Protein AF-A0A7K0LK00-F1 (afdb_monomer_lite)

pLDDT: mean 84.97, std 10.06, range [46.88, 95.94]

Structure (mmCIF, N/CA/C/O backbone):
data_AF-A0A7K0LK00-F1
#
_entry.id   AF-A0A7K0LK00-F1
#
loop_
_atom_site.group_PDB
_atom_site.id
_atom_site.type_symbol
_atom_site.label_atom_id
_atom_site.label_alt_id
_atom_site.label_comp_id
_atom_site.label_asym_id
_atom_site.label_entity_id
_atom_site.label_seq_id
_atom_site.pdbx_PDB_ins_code
_atom_site.Cartn_x
_atom_site.Cartn_y
_atom_site.Cartn_z
_atom_site.occupancy
_atom_site.B_iso_or_equiv
_atom_site.auth_seq_id
_atom_site.auth_comp_id
_atom_site.auth_asym_id
_atom_site.auth_atom_id
_atom_site.pdbx_PDB_model_num
ATOM 1 N N . MET A 1 1 ? 16.832 18.011 -27.624 1.00 46.88 1 MET A N 1
ATOM 2 C CA . MET A 1 1 ? 17.047 17.238 -26.378 1.00 46.88 1 MET A CA 1
ATOM 3 C C . MET A 1 1 ? 17.264 15.777 -26.751 1.00 46.88 1 MET A C 1
ATOM 5 O O . MET A 1 1 ? 16.339 15.168 -27.263 1.00 46.88 1 MET A O 1
ATOM 9 N N . ASN A 1 2 ? 18.469 15.228 -26.559 1.00 57.56 2 ASN A N 1
ATOM 10 C CA . ASN A 1 2 ? 18.738 13.804 -26.799 1.00 57.56 2 ASN A CA 1
ATOM 11 C C . ASN A 1 2 ? 18.136 12.971 -25.657 1.00 57.56 2 ASN A C 1
ATOM 13 O O . ASN A 1 2 ? 18.715 12.868 -24.573 1.00 57.56 2 ASN A O 1
ATOM 17 N N . THR A 1 3 ? 16.952 12.404 -25.873 1.00 62.28 3 THR A N 1
ATOM 18 C CA . THR A 1 3 ? 16.325 11.448 -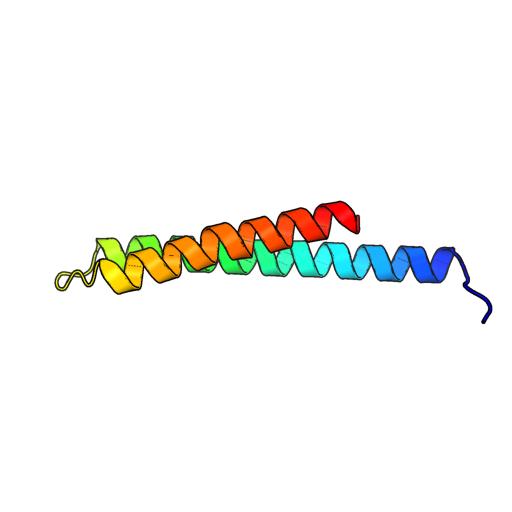24.956 1.00 62.28 3 THR A CA 1
ATOM 19 C C . THR A 1 3 ? 17.029 10.105 -25.090 1.00 62.28 3 THR A C 1
ATOM 21 O O . THR A 1 3 ? 16.677 9.292 -25.938 1.00 62.28 3 THR A O 1
ATOM 24 N N . ASN A 1 4 ? 18.056 9.875 -24.267 1.00 75.62 4 ASN A N 1
ATOM 25 C CA . ASN A 1 4 ? 18.672 8.556 -24.170 1.00 75.62 4 ASN A CA 1
ATOM 26 C C . ASN A 1 4 ? 17.626 7.568 -23.601 1.00 75.62 4 ASN A C 1
ATOM 28 O O . ASN A 1 4 ? 17.234 7.721 -22.434 1.00 75.62 4 ASN A O 1
ATOM 32 N N . PRO A 1 5 ? 17.183 6.564 -24.382 1.00 75.19 5 PRO A N 1
ATOM 33 C CA . PRO A 1 5 ? 16.091 5.673 -23.994 1.00 75.19 5 PRO A CA 1
ATOM 34 C C . PRO A 1 5 ? 16.412 4.873 -22.724 1.00 75.19 5 PRO A C 1
ATOM 36 O O . PRO A 1 5 ? 15.532 4.674 -21.887 1.00 75.19 5 PRO A O 1
ATOM 39 N N . ALA A 1 6 ? 17.682 4.520 -22.494 1.00 76.00 6 ALA A N 1
ATOM 40 C CA . ALA A 1 6 ? 18.112 3.810 -21.289 1.00 76.00 6 ALA A CA 1
ATOM 41 C C . ALA A 1 6 ? 17.992 4.679 -20.023 1.00 76.00 6 ALA A C 1
ATOM 43 O O . ALA A 1 6 ? 17.575 4.213 -18.960 1.00 76.00 6 ALA A O 1
ATOM 44 N N . LYS A 1 7 ? 18.300 5.980 -20.128 1.00 75.69 7 LYS A N 1
ATOM 45 C CA . LYS A 1 7 ? 18.174 6.922 -19.002 1.00 75.69 7 LYS A CA 1
ATOM 46 C C . LYS A 1 7 ? 16.708 7.192 -18.654 1.00 75.69 7 LYS A C 1
ATOM 48 O O . LYS A 1 7 ? 16.380 7.386 -17.484 1.00 75.69 7 LYS A O 1
ATOM 53 N N . GLN A 1 8 ? 15.836 7.193 -19.660 1.00 79.25 8 GLN A N 1
ATOM 54 C CA . GLN A 1 8 ? 14.394 7.358 -19.494 1.00 79.25 8 GLN A CA 1
ATOM 55 C C . GLN A 1 8 ? 13.742 6.113 -18.875 1.00 79.25 8 GLN A C 1
ATOM 57 O O . GLN A 1 8 ? 12.943 6.258 -17.952 1.00 79.25 8 GLN A O 1
ATOM 62 N N . ALA A 1 9 ? 14.139 4.908 -19.297 1.00 79.50 9 ALA A N 1
ATOM 63 C CA . ALA A 1 9 ? 13.675 3.652 -18.704 1.00 79.50 9 ALA A CA 1
ATOM 64 C C . ALA A 1 9 ? 14.039 3.545 -17.211 1.00 79.50 9 ALA A C 1
ATOM 66 O O . ALA A 1 9 ? 13.180 3.255 -16.382 1.00 79.50 9 ALA A O 1
ATOM 67 N N . ARG A 1 10 ? 15.280 3.895 -16.833 1.00 80.81 10 ARG A N 1
ATOM 68 C CA . ARG A 1 10 ? 15.707 3.907 -15.420 1.00 80.81 10 ARG A CA 1
ATOM 69 C C . ARG A 1 10 ? 14.892 4.882 -14.566 1.00 80.81 10 ARG A C 1
ATOM 71 O O . ARG A 1 10 ? 14.529 4.555 -13.442 1.00 80.81 10 ARG A O 1
ATOM 78 N N . LYS A 1 11 ? 14.597 6.078 -15.088 1.00 84.56 11 LYS A N 1
ATOM 79 C CA . LYS A 1 11 ? 13.767 7.072 -14.386 1.00 84.56 11 LYS A CA 1
ATOM 80 C C . LYS A 1 11 ? 12.344 6.554 -14.157 1.00 84.56 11 LYS A C 1
ATOM 82 O O . LYS A 1 11 ? 11.835 6.711 -13.056 1.00 84.56 11 LYS A O 1
ATOM 87 N N . ARG A 1 12 ? 11.737 5.907 -15.158 1.00 84.31 12 ARG A N 1
ATOM 88 C CA . ARG A 1 12 ? 10.399 5.299 -15.045 1.00 84.31 12 ARG A CA 1
ATOM 89 C C . ARG A 1 12 ? 10.350 4.188 -13.997 1.00 84.31 12 ARG A C 1
ATOM 91 O O . ARG A 1 12 ? 9.464 4.208 -13.155 1.00 84.31 12 ARG A O 1
ATOM 98 N N . SER A 1 13 ? 11.355 3.313 -13.974 1.00 86.50 13 SER A N 1
ATOM 99 C CA . SER A 1 13 ? 11.463 2.249 -12.967 1.00 86.50 13 SER A CA 1
ATOM 100 C C . SER A 1 13 ? 11.570 2.795 -11.537 1.00 86.50 13 SER A C 1
ATOM 102 O O . SER A 1 13 ? 10.884 2.304 -10.649 1.00 86.50 13 SER A O 1
ATOM 104 N N . ILE A 1 14 ? 12.364 3.849 -11.310 1.00 89.75 14 ILE A N 1
ATOM 105 C CA . ILE A 1 14 ? 12.463 4.488 -9.984 1.00 89.75 14 ILE A CA 1
ATOM 106 C C . ILE A 1 14 ? 11.113 5.078 -9.557 1.00 89.75 14 ILE A C 1
ATOM 108 O O . ILE A 1 14 ? 10.697 4.883 -8.419 1.00 89.75 14 ILE A O 1
ATOM 112 N N . VAL A 1 15 ? 10.427 5.774 -10.468 1.00 91.50 15 VAL A N 1
ATOM 113 C CA . VAL A 1 15 ? 9.102 6.355 -10.204 1.00 91.50 15 VAL A CA 1
ATOM 114 C C . VAL A 1 15 ? 8.088 5.260 -9.874 1.00 91.50 15 VAL A C 1
ATOM 116 O O . VAL A 1 15 ? 7.388 5.374 -8.876 1.00 91.50 15 VAL A O 1
ATOM 119 N N . ALA A 1 16 ? 8.053 4.171 -10.645 1.00 90.12 16 ALA A N 1
ATOM 120 C CA . ALA A 1 16 ? 7.169 3.042 -10.377 1.00 90.12 16 ALA A CA 1
ATOM 121 C C . ALA A 1 16 ? 7.410 2.443 -8.982 1.00 90.12 16 ALA A C 1
ATOM 123 O O . ALA A 1 16 ? 6.462 2.249 -8.225 1.00 90.12 16 ALA A O 1
ATOM 124 N N . THR A 1 17 ? 8.674 2.210 -8.611 1.00 91.31 17 THR A N 1
ATOM 125 C CA . THR A 1 17 ? 9.036 1.692 -7.284 1.00 91.31 17 THR A CA 1
ATOM 126 C C . THR A 1 17 ? 8.606 2.635 -6.161 1.00 91.31 17 THR A C 1
ATOM 128 O O . THR A 1 17 ? 8.042 2.171 -5.175 1.00 91.31 17 THR A O 1
ATOM 131 N N . LEU A 1 18 ? 8.829 3.946 -6.306 1.00 93.62 18 LEU A N 1
ATOM 132 C CA . LEU A 1 18 ? 8.391 4.940 -5.319 1.00 93.62 18 LEU A CA 1
ATOM 133 C C . LEU A 1 18 ? 6.869 4.922 -5.141 1.00 93.62 18 LEU A C 1
ATOM 135 O O . LEU A 1 18 ? 6.401 4.878 -4.010 1.00 93.62 18 LEU A O 1
ATOM 139 N N . LEU A 1 19 ? 6.111 4.866 -6.239 1.00 92.25 19 LEU A N 1
ATOM 140 C CA . LEU A 1 19 ? 4.649 4.808 -6.195 1.00 92.25 19 LEU A CA 1
ATOM 141 C C . LEU A 1 19 ? 4.124 3.531 -5.527 1.00 92.25 19 LEU A C 1
ATOM 143 O O . LEU A 1 19 ? 3.153 3.589 -4.774 1.00 92.25 19 LEU A O 1
ATOM 147 N N . TYR A 1 20 ? 4.765 2.381 -5.762 1.00 91.75 20 TYR A N 1
ATOM 148 C CA . TYR A 1 20 ? 4.413 1.147 -5.055 1.00 91.75 20 TYR A CA 1
ATOM 149 C C . TYR A 1 20 ? 4.705 1.239 -3.557 1.00 91.75 20 TYR A C 1
ATOM 151 O O . TYR A 1 20 ? 3.890 0.788 -2.754 1.00 91.75 20 TYR A O 1
ATOM 159 N N . ILE A 1 21 ? 5.845 1.824 -3.178 1.00 95.44 21 ILE A N 1
ATOM 160 C CA . ILE A 1 21 ? 6.214 2.007 -1.770 1.00 95.44 21 ILE A CA 1
ATOM 161 C C . ILE A 1 21 ? 5.231 2.961 -1.088 1.00 95.44 21 ILE A C 1
ATOM 163 O O . ILE A 1 21 ? 4.684 2.614 -0.045 1.00 95.44 21 ILE A O 1
ATOM 167 N N . GLU A 1 22 ? 4.956 4.124 -1.679 1.00 93.75 22 GLU A N 1
ATOM 168 C CA . GLU A 1 22 ? 3.993 5.086 -1.135 1.00 93.75 22 GLU A CA 1
ATOM 169 C C . GLU A 1 22 ? 2.594 4.478 -1.021 1.00 93.75 22 GLU A C 1
ATOM 171 O O . GLU A 1 22 ? 1.980 4.562 0.041 1.00 93.75 22 GLU A O 1
ATOM 176 N N . GLY A 1 23 ? 2.114 3.796 -2.064 1.00 92.50 23 GLY A N 1
ATOM 177 C CA . GLY A 1 23 ? 0.829 3.099 -2.026 1.00 92.50 23 GLY A CA 1
ATOM 178 C C . GLY A 1 23 ? 0.769 2.043 -0.919 1.00 92.50 23 GLY A C 1
ATOM 179 O O . GLY A 1 23 ? -0.203 1.990 -0.166 1.00 92.50 23 GLY A O 1
ATOM 180 N N . GLY A 1 24 ? 1.832 1.252 -0.754 1.00 93.44 24 GLY A N 1
ATOM 181 C CA . GLY A 1 24 ? 1.938 0.261 0.318 1.00 93.44 24 GLY A CA 1
ATOM 182 C C . GLY A 1 24 ? 1.943 0.883 1.718 1.00 93.44 24 GLY A C 1
ATOM 183 O O . GLY A 1 24 ? 1.271 0.372 2.617 1.00 93.44 24 GLY A O 1
ATOM 184 N N . ILE A 1 25 ? 2.644 2.006 1.905 1.00 95.94 25 ILE A N 1
ATOM 185 C CA . ILE A 1 25 ? 2.677 2.742 3.178 1.00 95.94 25 ILE A CA 1
ATOM 186 C C . ILE A 1 25 ? 1.291 3.308 3.501 1.00 95.94 25 ILE A C 1
ATOM 188 O O . ILE A 1 25 ? 0.808 3.121 4.616 1.00 95.94 25 ILE A O 1
ATOM 192 N N . VAL A 1 26 ? 0.626 3.945 2.532 1.00 95.56 26 VAL A N 1
ATOM 193 C CA . VAL A 1 26 ? -0.721 4.512 2.710 1.00 95.56 26 VAL A CA 1
ATOM 194 C C . VAL A 1 26 ? -1.727 3.427 3.094 1.00 95.56 26 VAL A C 1
ATOM 196 O O . VAL A 1 26 ? -2.497 3.618 4.034 1.00 95.56 26 VAL A O 1
ATOM 199 N N . LEU A 1 27 ? -1.694 2.269 2.427 1.00 93.94 27 LEU A N 1
ATOM 200 C CA . LEU A 1 27 ? -2.565 1.138 2.763 1.00 93.94 27 LEU A CA 1
ATOM 201 C C . LEU A 1 27 ? -2.257 0.559 4.150 1.00 93.94 27 LEU A C 1
ATOM 203 O O . LEU A 1 27 ? -3.181 0.256 4.902 1.00 93.94 27 LEU A O 1
ATOM 207 N N . SER A 1 28 ? -0.977 0.444 4.518 1.00 95.31 28 SER A N 1
ATOM 208 C CA . SER A 1 28 ? -0.566 -0.067 5.834 1.00 95.31 28 SER A CA 1
ATOM 209 C C . SER A 1 28 ? -1.013 0.858 6.968 1.00 95.31 28 SER A C 1
ATOM 211 O O . SER A 1 28 ? -1.568 0.396 7.963 1.00 95.31 28 SER A O 1
ATOM 213 N N . LEU A 1 29 ? -0.830 2.173 6.803 1.00 94.38 29 LEU A N 1
ATOM 214 C CA . LEU A 1 29 ? -1.313 3.173 7.758 1.00 94.38 29 LEU A CA 1
ATOM 215 C C . LEU A 1 29 ? -2.845 3.202 7.815 1.00 94.38 29 LEU A C 1
ATOM 217 O O . LEU A 1 29 ? -3.406 3.323 8.900 1.00 94.38 29 LEU A O 1
ATOM 221 N N . GLY A 1 30 ? -3.531 3.033 6.682 1.00 93.06 30 GLY A N 1
ATOM 222 C CA . GLY A 1 30 ? -4.988 2.915 6.648 1.00 93.06 30 GLY A CA 1
ATOM 223 C C . GLY A 1 30 ? -5.509 1.695 7.402 1.00 93.06 30 GLY A C 1
ATOM 224 O O . GLY A 1 30 ? -6.430 1.824 8.204 1.00 93.06 30 GLY A O 1
ATOM 225 N N . ALA A 1 31 ? -4.879 0.532 7.221 1.00 92.69 31 ALA A N 1
ATOM 226 C CA . ALA A 1 31 ? -5.204 -0.677 7.975 1.00 92.69 31 ALA A CA 1
ATOM 227 C C . ALA A 1 31 ? -4.958 -0.490 9.481 1.00 92.69 31 ALA A C 1
ATOM 229 O O . ALA A 1 31 ? -5.795 -0.870 10.297 1.00 92.69 31 ALA A O 1
ATOM 230 N N . TRP A 1 32 ? -3.848 0.152 9.853 1.00 92.81 32 TRP A N 1
ATOM 231 C CA . TRP A 1 32 ? -3.559 0.500 11.245 1.00 92.81 32 TRP A CA 1
ATOM 232 C C . TRP A 1 32 ? -4.636 1.410 11.853 1.00 92.81 32 TRP A C 1
ATOM 234 O O . TRP A 1 32 ? -5.164 1.120 12.927 1.00 92.81 32 TRP A O 1
ATOM 244 N N . VAL A 1 33 ? -5.005 2.487 11.152 1.00 90.25 33 VAL A N 1
ATOM 245 C CA . VAL A 1 33 ? -6.059 3.412 11.593 1.00 90.25 33 VAL A CA 1
ATOM 246 C C . VAL A 1 33 ? -7.412 2.708 11.680 1.00 90.25 33 VAL A C 1
ATOM 248 O O . VAL A 1 33 ? -8.160 2.973 12.616 1.00 90.25 33 VAL A O 1
ATOM 251 N N . ALA A 1 34 ? -7.717 1.777 10.771 1.00 88.56 34 ALA A N 1
ATOM 252 C CA . ALA A 1 34 ? -8.931 0.966 10.840 1.00 88.56 34 ALA A CA 1
ATOM 253 C C . ALA A 1 34 ? -9.009 0.175 12.153 1.00 88.56 34 ALA A C 1
ATOM 255 O O . ALA A 1 34 ? -10.037 0.196 12.827 1.00 88.56 34 ALA A O 1
ATOM 256 N N . ILE A 1 35 ? -7.910 -0.487 12.531 1.00 88.62 35 ILE A N 1
ATOM 257 C CA . ILE A 1 35 ? -7.824 -1.282 13.763 1.00 88.62 35 ILE A CA 1
ATOM 258 C C . ILE A 1 35 ? -8.015 -0.377 14.982 1.00 88.62 35 ILE A C 1
ATOM 260 O O . ILE A 1 35 ? -8.897 -0.639 15.797 1.00 88.62 35 ILE A O 1
ATOM 264 N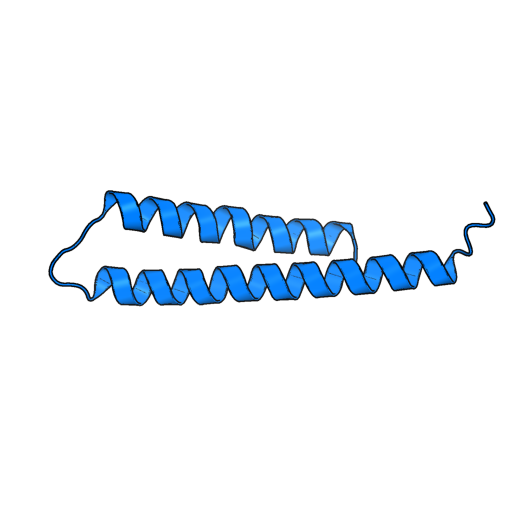 N . MET A 1 36 ? -7.255 0.721 15.063 1.00 87.19 36 MET A N 1
ATOM 265 C CA . MET A 1 36 ? -7.364 1.678 16.168 1.00 87.19 36 MET A CA 1
ATOM 266 C C . MET A 1 36 ? -8.767 2.289 16.254 1.00 87.19 36 MET A C 1
ATOM 268 O O . MET A 1 36 ? -9.331 2.367 17.339 1.00 87.19 36 MET A O 1
ATOM 272 N N . GLY A 1 37 ? -9.374 2.673 15.131 1.00 83.81 37 GLY A N 1
ATOM 273 C CA . GLY A 1 37 ? -10.704 3.286 15.102 1.00 83.81 37 GLY A CA 1
ATOM 274 C C . GLY A 1 37 ? -11.836 2.350 15.541 1.00 83.81 37 GLY A C 1
ATOM 275 O O . GLY A 1 37 ? -12.848 2.812 16.065 1.00 83.81 37 GLY A O 1
ATOM 276 N N . ILE A 1 38 ? -11.676 1.033 15.375 1.00 79.56 38 ILE A N 1
ATOM 277 C CA . ILE A 1 38 ? -12.660 0.049 15.850 1.00 79.56 38 ILE A CA 1
ATOM 278 C C . ILE A 1 38 ? -12.537 -0.171 17.362 1.00 79.56 38 ILE A C 1
ATOM 280 O O . ILE A 1 38 ? -13.565 -0.368 18.014 1.00 79.56 38 ILE A O 1
ATOM 284 N N . THR A 1 39 ? -11.321 -0.123 17.915 1.00 80.44 39 THR A N 1
ATOM 285 C CA . THR A 1 39 ? -11.047 -0.383 19.339 1.00 80.44 39 THR A CA 1
ATOM 286 C C . THR A 1 39 ? -11.247 0.826 20.259 1.00 80.44 39 THR A C 1
ATOM 288 O O . THR A 1 39 ? -11.125 0.666 21.468 1.00 80.44 39 THR A O 1
ATOM 291 N N . HIS A 1 40 ? -11.538 2.019 19.729 1.00 75.38 40 HIS A N 1
ATOM 292 C CA . HIS A 1 40 ? -11.834 3.204 20.547 1.00 75.38 40 HIS A CA 1
ATOM 293 C C . HIS A 1 40 ? -13.280 3.202 21.069 1.00 75.38 40 HIS A C 1
ATOM 295 O O . HIS A 1 40 ? -14.214 2.857 20.341 1.00 75.38 40 HIS A O 1
ATOM 301 N N . GLU A 1 41 ? -13.445 3.611 22.330 1.00 65.88 41 GLU A N 1
ATOM 302 C CA . GLU A 1 41 ? -14.734 3.688 23.036 1.00 65.88 41 GLU A CA 1
ATOM 303 C C . GLU A 1 41 ? -15.602 4.863 22.534 1.00 65.88 41 GLU A C 1
ATOM 305 O O . GLU A 1 41 ? -16.814 4.709 22.389 1.00 65.88 41 GLU A O 1
ATOM 310 N N . ASP A 1 42 ? -14.978 5.985 22.147 1.00 68.50 42 ASP A N 1
ATOM 311 C CA . ASP A 1 42 ? -15.611 7.121 21.459 1.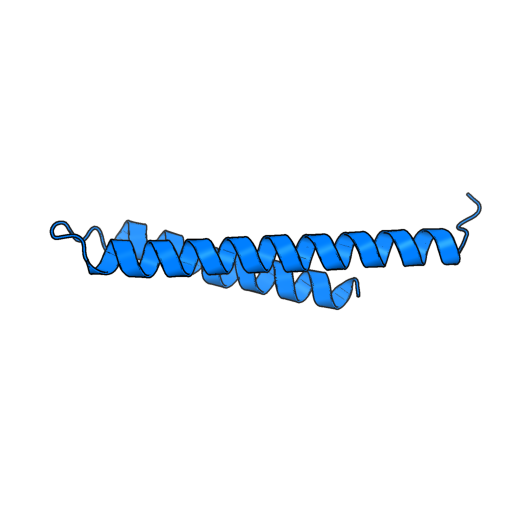00 68.50 42 ASP A CA 1
ATOM 312 C C . ASP A 1 42 ? -15.476 6.975 19.940 1.00 68.50 42 ASP A C 1
ATOM 314 O O . ASP A 1 42 ? -14.500 7.396 19.310 1.00 68.50 42 ASP A O 1
ATOM 318 N N . ARG A 1 43 ? -16.456 6.307 19.327 1.00 65.94 43 ARG A N 1
ATOM 319 C CA . ARG A 1 43 ? -16.401 5.982 17.900 1.00 65.94 43 ARG A CA 1
ATOM 320 C C . ARG A 1 43 ? -16.887 7.147 17.034 1.00 65.94 43 ARG A C 1
ATOM 322 O O . ARG A 1 43 ? -18.055 7.217 16.653 1.00 65.94 43 ARG A O 1
ATOM 329 N N . GLU A 1 44 ? -15.963 8.012 16.628 1.00 74.94 44 GLU A N 1
ATOM 330 C CA . GLU A 1 44 ? -16.209 9.046 15.613 1.00 74.94 44 GLU A CA 1
ATOM 331 C C . GLU A 1 44 ? -16.232 8.441 14.195 1.00 74.94 44 GLU A C 1
ATOM 333 O O . GLU A 1 44 ? -15.284 8.529 13.409 1.00 74.94 44 GLU A O 1
ATOM 338 N N . LEU A 1 45 ? -17.348 7.783 13.864 1.00 74.25 45 LEU A N 1
ATOM 339 C CA . LEU A 1 45 ? -17.547 7.082 12.590 1.00 74.25 45 LEU A CA 1
ATOM 340 C C . LEU A 1 45 ? -17.359 7.958 11.333 1.00 74.25 45 LEU A C 1
ATOM 342 O O . LEU A 1 45 ? -16.736 7.469 10.387 1.00 74.25 45 LEU A O 1
ATOM 346 N N . PRO A 1 46 ? -17.854 9.214 11.259 1.00 81.88 46 PRO A N 1
ATOM 347 C CA . PRO A 1 46 ? -17.733 10.000 10.030 1.00 81.88 46 PRO A CA 1
ATOM 348 C C . PRO A 1 46 ? -16.274 10.348 9.665 1.00 81.88 46 PRO A C 1
ATOM 350 O 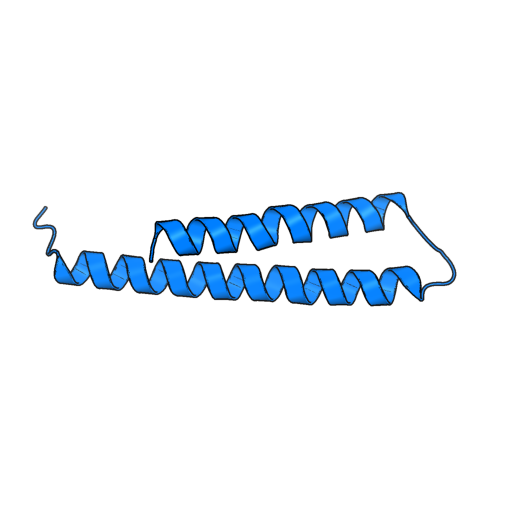O . PRO A 1 46 ? -15.888 10.091 8.521 1.00 81.88 46 PRO A O 1
ATOM 353 N N . PRO A 1 47 ? -15.426 10.838 10.595 1.00 85.00 47 PRO A N 1
ATOM 354 C CA . PRO A 1 47 ? -13.986 10.977 10.364 1.00 85.00 47 PRO A CA 1
ATOM 355 C C . PRO A 1 47 ? -13.287 9.671 9.967 1.00 85.00 47 PRO A C 1
ATOM 357 O O . PRO A 1 47 ? -12.524 9.660 8.999 1.00 85.00 47 PRO A O 1
ATOM 360 N N . LEU A 1 48 ? -13.575 8.559 10.656 1.00 86.31 48 LEU A N 1
ATOM 361 C CA . LEU A 1 48 ? -12.949 7.265 10.365 1.00 86.31 48 LEU A CA 1
ATOM 362 C C . LEU A 1 48 ? -13.241 6.805 8.930 1.00 86.31 48 LEU A C 1
ATOM 364 O O . LEU A 1 48 ? -12.326 6.415 8.208 1.00 86.31 48 LEU A O 1
ATOM 368 N N . MET A 1 49 ? -14.495 6.910 8.482 1.00 87.12 49 MET A N 1
ATOM 369 C CA . MET A 1 49 ? -14.886 6.550 7.115 1.00 87.12 49 MET A CA 1
ATOM 370 C C . MET A 1 49 ? -14.192 7.411 6.055 1.00 87.12 49 MET A C 1
ATOM 372 O O . MET A 1 49 ? -13.820 6.894 5.001 1.00 87.12 49 MET A O 1
ATOM 376 N N . GLY A 1 50 ? -13.968 8.699 6.338 1.00 89.56 50 GLY A N 1
ATOM 377 C CA . GLY A 1 50 ? -13.202 9.586 5.462 1.00 89.56 50 GLY A CA 1
ATOM 378 C C . GLY A 1 50 ? -11.746 9.142 5.308 1.00 89.56 50 GLY A C 1
ATOM 379 O O . GLY A 1 50 ? -11.242 9.052 4.188 1.00 89.56 50 GLY A O 1
ATOM 380 N N . VAL A 1 51 ? -11.086 8.793 6.417 1.00 90.31 51 VAL A N 1
ATOM 381 C CA . VAL A 1 51 ? -9.697 8.305 6.397 1.00 90.31 51 VAL A CA 1
ATOM 382 C C . VAL A 1 51 ? -9.600 6.958 5.683 1.00 90.31 51 VAL A C 1
ATOM 384 O O . VAL A 1 51 ? -8.729 6.776 4.832 1.00 90.31 51 VAL A O 1
ATOM 387 N N . LEU A 1 52 ? -10.522 6.030 5.947 1.00 91.25 52 LEU A N 1
ATOM 388 C CA . LEU A 1 52 ? -10.555 4.742 5.251 1.00 91.25 52 LEU A CA 1
ATOM 389 C C . LEU A 1 52 ? -10.776 4.925 3.746 1.00 91.25 52 LEU A C 1
ATOM 391 O O . LEU A 1 52 ? -10.021 4.369 2.950 1.00 91.25 52 LEU A O 1
ATOM 395 N N . GLY A 1 53 ? -11.728 5.772 3.346 1.00 91.69 53 GLY A N 1
ATOM 396 C CA . GLY A 1 53 ? -11.957 6.111 1.941 1.00 91.69 53 GLY A CA 1
ATOM 397 C C . GLY A 1 53 ? -10.718 6.705 1.267 1.00 91.69 53 GLY A C 1
ATOM 398 O O . GLY A 1 53 ? -10.338 6.258 0.184 1.00 91.69 53 GLY A O 1
ATOM 399 N N . PHE A 1 54 ? -10.039 7.647 1.927 1.00 93.44 54 PHE A N 1
ATOM 400 C CA . PHE A 1 54 ? -8.784 8.224 1.441 1.00 93.44 54 PHE A CA 1
ATOM 401 C C . PHE A 1 54 ? -7.688 7.167 1.278 1.00 93.44 54 PHE A C 1
ATOM 403 O O . PHE A 1 54 ? -7.027 7.125 0.246 1.00 93.44 54 PHE A O 1
ATOM 410 N N . THR A 1 55 ? -7.501 6.292 2.266 1.00 94.62 55 THR A N 1
ATOM 411 C CA . THR A 1 55 ? -6.432 5.282 2.224 1.00 94.62 55 THR A CA 1
ATOM 412 C C . THR A 1 55 ? -6.676 4.225 1.153 1.00 94.62 55 THR A C 1
ATOM 414 O O . THR A 1 55 ? -5.737 3.837 0.464 1.00 94.62 55 THR A O 1
ATOM 417 N N . VAL A 1 56 ? -7.930 3.813 0.946 1.00 94.19 56 VAL A N 1
ATOM 418 C CA . VAL A 1 56 ? -8.295 2.861 -0.107 1.00 94.19 56 VAL A CA 1
ATOM 419 C C . VAL A 1 56 ? -8.140 3.514 -1.478 1.00 94.19 56 VAL A C 1
ATOM 421 O O . VAL A 1 56 ? -7.389 3.008 -2.305 1.00 94.19 56 VAL A O 1
ATOM 424 N N . LEU A 1 57 ? -8.786 4.656 -1.724 1.00 95.12 57 LEU A N 1
ATOM 425 C CA . LEU A 1 57 ? -8.739 5.315 -3.034 1.00 95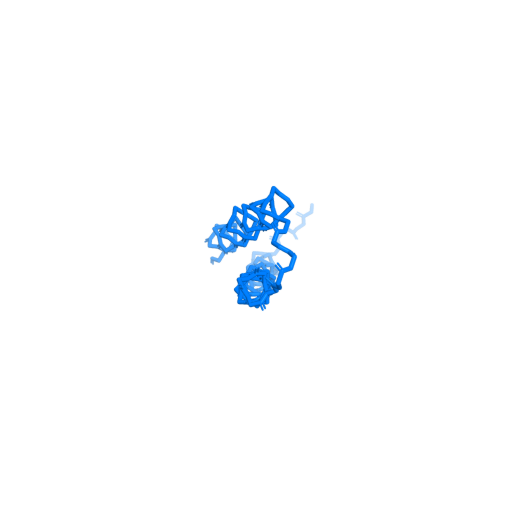.12 57 LEU A CA 1
ATOM 426 C C . LEU A 1 57 ? -7.333 5.835 -3.367 1.00 95.12 57 LEU A C 1
ATOM 428 O O . LEU A 1 57 ? -6.848 5.635 -4.479 1.00 95.12 57 LEU A O 1
ATOM 432 N N . GLY A 1 58 ? -6.663 6.465 -2.404 1.00 91.56 58 GLY A N 1
ATOM 433 C CA . GLY A 1 58 ? -5.314 7.003 -2.554 1.00 91.56 58 GLY A CA 1
ATOM 434 C C . GLY A 1 58 ? -4.255 5.908 -2.653 1.00 91.56 58 GLY A C 1
ATOM 435 O O . GLY A 1 58 ? -3.441 5.927 -3.571 1.00 91.56 58 GLY A O 1
ATOM 436 N N . GLY A 1 59 ? -4.2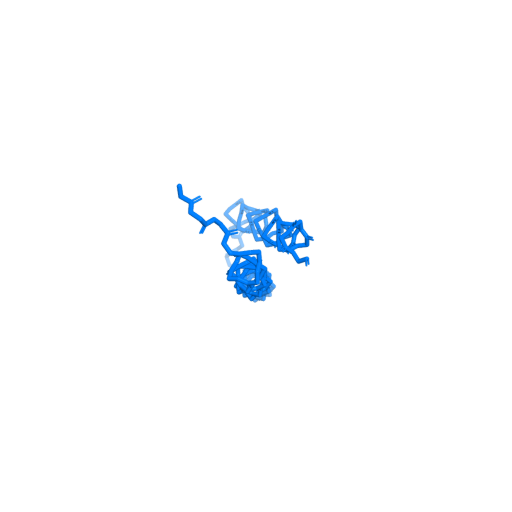96 4.913 -1.763 1.00 90.94 59 GLY A N 1
ATOM 437 C CA . GLY A 1 59 ? -3.349 3.798 -1.751 1.00 90.94 59 GLY A CA 1
ATOM 438 C C . GLY A 1 59 ? -3.440 2.935 -3.009 1.00 90.94 59 GLY A C 1
ATOM 439 O O . GLY A 1 59 ? -2.427 2.712 -3.675 1.00 90.94 59 GLY A O 1
ATOM 440 N N . PHE A 1 60 ? -4.648 2.516 -3.407 1.00 91.00 60 PHE A N 1
ATOM 441 C CA . PHE A 1 60 ? -4.828 1.787 -4.668 1.00 91.00 60 PHE A CA 1
ATOM 442 C C . PHE A 1 60 ? -4.540 2.659 -5.895 1.00 91.00 60 PHE A C 1
ATOM 444 O O . PHE A 1 60 ? -3.979 2.155 -6.866 1.00 91.00 60 PHE A O 1
ATOM 451 N N . GLY A 1 61 ? -4.865 3.956 -5.858 1.00 90.62 61 GLY A N 1
ATOM 452 C CA . GLY A 1 61 ? -4.541 4.895 -6.933 1.00 90.62 61 GLY A CA 1
ATOM 453 C C . GLY A 1 61 ? -3.034 5.013 -7.176 1.00 90.62 61 GLY A C 1
ATOM 454 O O . GLY A 1 61 ? -2.586 4.947 -8.320 1.00 90.62 61 GLY A O 1
ATOM 455 N N . LEU A 1 62 ? -2.235 5.099 -6.109 1.00 90.56 62 LEU A N 1
ATOM 456 C CA . LEU A 1 62 ? -0.770 5.122 -6.185 1.00 90.56 62 LEU A CA 1
ATOM 457 C C . LEU A 1 62 ? -0.208 3.819 -6.766 1.00 90.56 62 LEU A C 1
ATOM 459 O O . LEU A 1 62 ? 0.630 3.859 -7.667 1.00 90.56 62 LEU A O 1
ATOM 463 N N . VAL A 1 63 ? -0.720 2.667 -6.326 1.00 89.31 63 VAL A N 1
ATOM 464 C CA . VAL A 1 63 ? -0.326 1.350 -6.858 1.00 89.31 63 VAL A CA 1
ATOM 465 C C . VAL A 1 63 ? -0.684 1.217 -8.345 1.00 89.31 63 VAL A C 1
ATOM 467 O O . VAL A 1 63 ? 0.138 0.756 -9.140 1.00 89.31 63 VAL A O 1
ATOM 470 N N . ALA A 1 64 ? -1.879 1.656 -8.750 1.00 89.62 64 ALA A N 1
ATOM 471 C CA . ALA A 1 64 ? -2.320 1.632 -10.145 1.00 89.62 64 ALA A CA 1
ATOM 472 C C . ALA A 1 64 ? -1.453 2.535 -11.037 1.00 89.62 64 ALA A C 1
ATOM 474 O O . ALA A 1 64 ? -1.041 2.129 -12.125 1.00 89.62 64 ALA A O 1
ATOM 475 N N . CYS A 1 65 ? -1.103 3.729 -10.555 1.00 88.31 65 CYS A N 1
ATOM 476 C CA . CYS A 1 65 ? -0.162 4.610 -11.236 1.00 88.31 65 CYS A CA 1
ATOM 477 C C . CYS A 1 65 ? 1.232 3.965 -11.330 1.00 88.31 65 CYS A C 1
ATOM 479 O O . CYS A 1 65 ? 1.825 3.967 -12.407 1.00 88.31 65 CYS A O 1
ATOM 481 N N . GLY A 1 66 ? 1.728 3.328 -10.263 1.00 83.94 66 GLY A N 1
ATOM 482 C CA . GLY A 1 66 ? 2.992 2.583 -10.276 1.00 83.94 66 GLY A CA 1
ATOM 483 C C . GLY A 1 66 ? 3.019 1.496 -11.352 1.00 83.94 66 GLY A C 1
ATOM 484 O O . GLY A 1 66 ? 4.029 1.322 -12.033 1.00 83.94 66 GLY A O 1
ATOM 485 N N . ARG A 1 67 ? 1.881 0.832 -11.594 1.00 82.88 67 ARG A N 1
ATOM 486 C CA . ARG A 1 67 ? 1.723 -0.149 -12.676 1.00 82.88 67 ARG A CA 1
ATOM 487 C C . ARG A 1 67 ? 1.765 0.459 -14.075 1.00 82.88 67 ARG A C 1
ATOM 489 O O . ARG A 1 67 ? 2.249 -0.205 -14.980 1.00 82.88 67 ARG A O 1
ATOM 496 N N . ALA A 1 68 ? 1.293 1.689 -14.257 1.00 79.56 68 ALA A N 1
ATOM 497 C CA . ALA A 1 68 ? 1.360 2.385 -15.542 1.00 79.56 68 ALA A CA 1
ATOM 498 C C . ALA A 1 68 ? 2.780 2.882 -15.888 1.00 79.56 68 ALA A C 1
ATOM 500 O O . ALA A 1 68 ? 3.090 3.092 -17.062 1.00 79.56 68 ALA A O 1
ATOM 501 N N . PHE A 1 69 ? 3.639 3.084 -14.880 1.00 76.19 69 PHE A N 1
ATOM 502 C CA . PHE A 1 69 ? 5.033 3.514 -15.060 1.00 76.19 69 PHE A CA 1
ATOM 503 C C . PHE A 1 69 ? 6.052 2.363 -15.108 1.00 76.19 69 PHE A C 1
ATOM 505 O O . PHE A 1 69 ? 7.171 2.596 -15.576 1.00 76.19 69 PHE A O 1
ATOM 512 N N . ALA A 1 70 ? 5.687 1.178 -14.605 1.00 66.19 70 ALA A N 1
ATOM 513 C CA . ALA A 1 70 ? 6.495 -0.047 -14.620 1.00 66.19 70 ALA A CA 1
ATOM 514 C C . ALA A 1 70 ? 6.523 -0.696 -16.010 1.00 66.19 70 ALA A C 1
ATOM 516 O O . ALA A 1 70 ? 7.634 -1.086 -16.435 1.00 66.19 70 ALA A O 1
#

Sequence (70 aa):
MNTNPAKQARKRSIVATLLYIEGGIVLSLGAWVAIMGITHEDRELPPLMGVLGFTVLGGFGLVACGRAFA

Radius of gyration: 17.04 Å; chains: 1; bounding box: 36×18×50 Å

Foldseek 3Di:
DPPPVVVLLVVLLVLLVVLLVVLVVLLVVLVVLVVVLVPDPPRPPVVNVVSNVCSVCVSVVSNVVSVVSD

Secondary structure (DSSP, 8-state):
----HHHHHHHHHHHHHHHHHHHHHHHHHHHHHHHHHHH-SS--HHHHHHHHHHHHHHHHHHHHHHHHH-